Protein AF-A0A0D6L8X6-F1 (afdb_monomer_lite)

Secondary structure (DSSP, 8-state):
---HHHHHHHTHHHHT----HHHHHHHHHHHHHHHHHHHHHHHHHHTTT-----HHHHHHHHHHHHHHHHHHHHHHHHHHHS-HHHHHHHHHHHHHHHHHHHHHHHHT----------------

InterPro domains:
  IPR010651 Sugar transport protein [PTHR16119] (1-114)
  IPR012435 TMEM144 [PF07857] (1-111)
  IPR037185 Multidrug transporter EmrE superfamily [SSF103481] (44-109)

Foldseek 3Di:
DCDPLNVCLVCCVVVVDPSDSVVVLVVVVVVVVVVVVVVVVVLCVVCPPDDPDPVVVVVVVVVVVVVVSVVVVVLVVVCVVDPPVPSVVVVVCVVVVVVVVVCCVVVVVPPPPPPPDDPDDDDD

Sequence (124 aa):
MLTPINYLVANSSQTGYPSNVSSYFFSFCFGALLTSTVIFMTYSAARRNRPFINPELTLPSLTSGMIYAVATYCFFLANQHLDQTIAYPILSKAPGVVVSLWAVFLFNEIKVINEHSPETTICQ

Organism: NCBI:txid53326

Structure (mmCIF, N/CA/C/O backbone):
data_AF-A0A0D6L8X6-F1
#
_entry.id   AF-A0A0D6L8X6-F1
#
loop_
_atom_site.group_PDB
_atom_site.id
_atom_site.type_symbol
_atom_site.label_atom_id
_atom_site.label_alt_id
_atom_site.label_comp_id
_atom_site.label_asym_id
_atom_site.label_entity_id
_atom_site.label_seq_id
_atom_site.pdbx_PDB_ins_code
_atom_site.Cartn_x
_atom_site.Cartn_y
_atom_site.Cartn_z
_atom_site.occupancy
_atom_site.B_iso_or_equiv
_atom_site.auth_seq_id
_atom_site.auth_comp_id
_atom_site.auth_asym_id
_atom_site.auth_atom_id
_atom_site.pdbx_PDB_model_num
ATOM 1 N N . MET A 1 1 ? 4.038 -12.608 -11.704 1.00 46.03 1 MET A N 1
ATOM 2 C CA . MET A 1 1 ? 2.611 -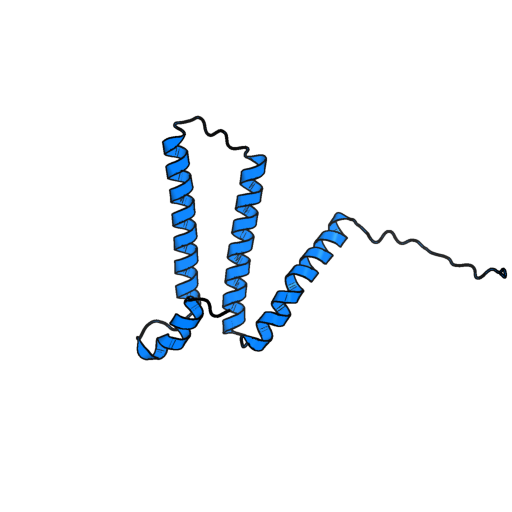12.941 -11.927 1.00 46.03 1 MET A CA 1
ATOM 3 C C . MET A 1 1 ? 2.068 -11.992 -12.985 1.00 46.03 1 MET A C 1
ATOM 5 O O . MET A 1 1 ? 2.263 -10.792 -12.840 1.00 46.03 1 MET A O 1
ATOM 9 N N . LEU A 1 2 ? 1.474 -12.504 -14.067 1.00 55.12 2 LEU A N 1
ATOM 10 C CA . LEU A 1 2 ? 0.860 -11.668 -15.104 1.00 55.12 2 LEU A CA 1
ATOM 11 C C . LEU A 1 2 ? -0.430 -11.077 -14.522 1.00 55.12 2 LEU A C 1
ATOM 13 O O . LEU A 1 2 ? -1.441 -11.766 -14.420 1.00 55.12 2 LEU A O 1
ATOM 17 N N . THR A 1 3 ? -0.389 -9.835 -14.052 1.00 69.81 3 THR A N 1
ATOM 18 C CA . THR A 1 3 ? -1.620 -9.157 -13.643 1.00 69.81 3 THR A CA 1
ATOM 19 C C . THR A 1 3 ? -2.433 -8.800 -14.892 1.00 69.81 3 THR A C 1
ATOM 21 O O . THR A 1 3 ? -1.849 -8.603 -15.963 1.00 69.81 3 THR A O 1
ATOM 24 N N . PRO A 1 4 ? -3.769 -8.688 -14.789 1.00 66.31 4 PRO A N 1
ATOM 25 C CA . PRO A 1 4 ? -4.632 -8.355 -15.928 1.00 66.31 4 PRO A CA 1
ATOM 26 C C . PRO A 1 4 ? -4.184 -7.092 -16.683 1.00 66.31 4 PRO A C 1
ATOM 28 O O . PRO A 1 4 ? -4.311 -7.011 -17.901 1.00 66.31 4 PRO A O 1
ATOM 31 N N . ILE A 1 5 ? -3.583 -6.139 -15.963 1.00 68.25 5 ILE A N 1
ATOM 32 C CA . ILE A 1 5 ? -3.020 -4.896 -16.505 1.00 68.25 5 ILE A CA 1
ATOM 33 C C . ILE A 1 5 ? -1.857 -5.182 -17.469 1.00 68.25 5 ILE A C 1
ATOM 35 O O . ILE A 1 5 ? -1.826 -4.628 -18.564 1.00 68.25 5 ILE A O 1
ATOM 39 N N . ASN A 1 6 ? -0.940 -6.087 -17.113 1.00 69.62 6 ASN A N 1
ATOM 40 C CA . ASN A 1 6 ? 0.184 -6.454 -17.980 1.00 69.62 6 ASN A CA 1
ATOM 41 C C . ASN A 1 6 ? -0.277 -7.157 -19.262 1.00 69.62 6 ASN A C 1
ATOM 43 O O . ASN A 1 6 ? 0.309 -6.954 -20.322 1.00 69.62 6 ASN A O 1
ATOM 47 N N . TYR A 1 7 ? -1.344 -7.956 -19.179 1.00 69.25 7 TYR A N 1
ATOM 48 C CA . TYR A 1 7 ? -1.932 -8.599 -20.353 1.00 69.25 7 TYR A CA 1
ATOM 49 C C . TYR A 1 7 ? -2.574 -7.580 -21.305 1.00 69.25 7 TYR A C 1
ATOM 51 O O . TYR A 1 7 ? -2.379 -7.657 -22.518 1.00 69.25 7 TYR A O 1
ATOM 59 N N . LEU A 1 8 ? -3.312 -6.607 -20.762 1.00 69.56 8 LEU A N 1
ATOM 60 C CA . LEU A 1 8 ? -3.946 -5.545 -21.548 1.00 69.56 8 LEU A CA 1
ATOM 61 C C . LEU A 1 8 ? -2.914 -4.639 -22.227 1.00 69.56 8 LEU A C 1
ATOM 63 O O . LEU A 1 8 ? -3.079 -4.292 -23.392 1.00 69.56 8 LEU A O 1
ATOM 67 N N . VAL A 1 9 ? -1.817 -4.317 -21.539 1.00 68.69 9 VAL A N 1
ATOM 68 C CA . VAL A 1 9 ? -0.729 -3.508 -22.105 1.00 68.69 9 VAL A CA 1
ATOM 69 C C . VAL A 1 9 ? 0.038 -4.266 -23.188 1.00 68.69 9 VAL A C 1
ATOM 71 O O . VAL A 1 9 ? 0.312 -3.690 -24.239 1.00 68.69 9 VAL A O 1
ATOM 74 N N . ALA A 1 10 ? 0.301 -5.564 -23.012 1.00 67.12 10 ALA A N 1
ATOM 75 C CA . ALA A 1 10 ? 0.943 -6.386 -24.042 1.00 67.12 10 ALA A CA 1
ATOM 76 C C . ALA A 1 10 ? 0.100 -6.520 -25.327 1.00 67.12 10 ALA A C 1
ATOM 78 O O . ALA A 1 10 ? 0.654 -6.646 -26.415 1.00 67.12 10 ALA A O 1
ATOM 79 N N . ASN A 1 11 ? -1.232 -6.449 -25.213 1.00 67.69 11 ASN A N 1
ATOM 80 C CA . ASN A 1 11 ? -2.168 -6.518 -26.343 1.00 67.69 11 ASN A CA 1
ATOM 81 C C . ASN A 1 11 ? -2.662 -5.134 -26.823 1.00 67.69 11 ASN A C 1
ATOM 83 O O . ASN A 1 11 ? -3.535 -5.047 -27.693 1.00 67.69 11 ASN A O 1
ATOM 87 N N . SER A 1 12 ? -2.105 -4.039 -26.290 1.00 64.56 12 SER A N 1
ATOM 88 C CA . SER A 1 12 ? -2.513 -2.669 -26.643 1.00 64.56 12 SER A CA 1
ATOM 89 C C . SER A 1 12 ? -2.216 -2.310 -28.107 1.00 64.56 12 SER A C 1
ATOM 91 O O . SER A 1 12 ? -2.973 -1.559 -28.722 1.00 64.56 12 SER A O 1
ATOM 93 N N . SER A 1 13 ? -1.191 -2.925 -28.715 1.00 58.41 13 SER A N 1
ATOM 94 C CA . SER A 1 13 ? -0.810 -2.703 -30.120 1.00 58.41 13 SER A CA 1
ATOM 95 C C . SER A 1 13 ? -1.866 -3.154 -31.136 1.00 58.41 13 SER A C 1
ATOM 97 O O . SER A 1 13 ? -1.884 -2.638 -32.250 1.00 58.41 13 SER A O 1
ATOM 99 N N . GLN A 1 14 ? -2.766 -4.072 -30.765 1.00 61.88 14 GLN A N 1
ATOM 100 C CA . GLN A 1 14 ? -3.841 -4.553 -31.644 1.00 61.88 14 GLN A CA 1
ATOM 101 C C . GLN A 1 14 ? -5.170 -3.812 -31.466 1.00 61.88 14 GLN A C 1
ATOM 103 O O . GLN A 1 14 ? -6.060 -3.932 -32.302 1.00 61.88 14 GLN A O 1
ATOM 108 N N . THR A 1 15 ? -5.332 -3.067 -30.373 1.00 61.50 15 THR A N 1
ATOM 109 C CA . THR A 1 15 ? -6.642 -2.562 -29.931 1.00 61.50 15 THR A CA 1
ATOM 110 C C . THR A 1 15 ? -6.745 -1.036 -29.932 1.00 61.50 15 THR A C 1
ATOM 112 O O . THR A 1 15 ? -7.826 -0.500 -29.711 1.00 61.50 15 THR A O 1
ATOM 115 N N . GLY A 1 16 ? -5.648 -0.320 -30.219 1.00 61.44 16 GLY A N 1
ATOM 116 C CA . GLY A 1 16 ? -5.638 1.146 -30.318 1.00 61.44 16 GLY A CA 1
ATOM 117 C C . GLY A 1 16 ? -5.790 1.872 -28.975 1.00 61.44 16 GLY A C 1
ATOM 118 O O . GLY A 1 16 ? -5.950 3.091 -28.951 1.00 61.44 16 GLY A O 1
ATOM 119 N N . TYR A 1 17 ? -5.741 1.143 -27.856 1.00 63.88 17 TYR A N 1
ATOM 120 C CA . TYR A 1 17 ? -5.766 1.719 -26.513 1.00 63.88 17 TYR A CA 1
ATOM 121 C C . TYR A 1 17 ? -4.385 2.268 -26.123 1.00 63.88 17 TYR A C 1
ATOM 123 O O . TYR A 1 17 ? -3.364 1.726 -26.554 1.00 63.88 17 TYR A O 1
ATOM 131 N N . PRO A 1 18 ? -4.319 3.326 -25.292 1.00 61.06 18 PRO A N 1
ATOM 132 C CA . PRO A 1 18 ? -3.047 3.870 -24.835 1.00 61.06 18 PRO A CA 1
ATOM 133 C C . PRO A 1 18 ? -2.250 2.793 -24.087 1.00 61.06 18 PRO A C 1
ATOM 135 O O . PRO A 1 18 ? -2.709 2.252 -23.087 1.00 61.06 18 PRO A O 1
ATOM 138 N N . SER A 1 19 ? -1.030 2.515 -24.546 1.00 63.03 19 SER A N 1
ATOM 139 C CA . SER A 1 19 ? -0.105 1.520 -23.976 1.00 63.03 19 SER A CA 1
ATOM 140 C C . SER A 1 19 ? 0.458 1.905 -22.599 1.00 63.03 19 SER A C 1
ATOM 142 O O . SER A 1 19 ? 1.214 1.150 -21.992 1.00 63.03 19 SER A O 1
ATOM 144 N N . ASN A 1 20 ? 0.087 3.079 -22.084 1.00 67.19 20 ASN A N 1
ATOM 145 C CA . ASN A 1 20 ? 0.602 3.616 -20.834 1.00 67.19 20 ASN A CA 1
ATOM 146 C C . ASN A 1 20 ? -0.061 2.933 -19.628 1.00 67.19 20 ASN A C 1
ATOM 148 O O . ASN A 1 20 ? -1.216 3.210 -19.291 1.00 67.19 20 ASN A O 1
ATOM 152 N N . VAL A 1 21 ? 0.699 2.099 -18.912 1.00 67.88 21 VAL A N 1
ATOM 153 C CA . VAL A 1 21 ? 0.263 1.421 -17.672 1.00 67.88 21 VAL A CA 1
ATOM 154 C C . VAL A 1 21 ? -0.282 2.392 -16.620 1.00 67.88 21 VAL A C 1
ATOM 156 O O . VAL A 1 21 ? -1.215 2.044 -15.894 1.00 67.88 21 VAL A O 1
ATOM 159 N N . SER A 1 22 ? 0.229 3.627 -16.563 1.00 68.06 22 SER A N 1
ATOM 160 C CA . SER A 1 22 ? -0.244 4.645 -15.616 1.00 68.06 22 SER A CA 1
ATOM 161 C C . SER A 1 22 ? -1.734 4.964 -15.756 1.00 68.06 22 SER A C 1
ATOM 163 O O . SER A 1 22 ? -2.397 5.181 -14.745 1.00 68.06 22 SER A O 1
ATOM 165 N N . SER A 1 23 ? -2.295 4.949 -16.969 1.00 74.06 23 SER A N 1
ATOM 166 C CA . SER A 1 23 ? -3.722 5.231 -17.184 1.00 74.06 23 SER A CA 1
ATOM 167 C C . SER A 1 23 ? -4.614 4.114 -16.630 1.00 74.06 23 SER A C 1
ATOM 169 O O . SER A 1 23 ? -5.630 4.386 -15.989 1.00 74.06 23 SER A O 1
ATOM 171 N N . TYR A 1 24 ? -4.199 2.856 -16.805 1.00 73.12 24 TYR A N 1
ATOM 172 C CA . TYR A 1 24 ? -4.892 1.698 -16.235 1.00 73.12 24 TYR A CA 1
ATOM 173 C C . TYR A 1 24 ? -4.793 1.671 -14.711 1.00 73.12 24 TYR A C 1
ATOM 175 O O . TYR A 1 24 ? -5.782 1.412 -14.024 1.00 73.12 24 TYR A O 1
ATOM 183 N N . PHE A 1 25 ? -3.617 1.988 -14.172 1.00 74.00 25 PHE A N 1
ATOM 184 C CA . PHE A 1 25 ? -3.423 2.025 -12.730 1.00 74.00 25 PHE A CA 1
ATOM 185 C C . PHE A 1 25 ? -4.203 3.168 -12.072 1.00 74.00 25 PHE A C 1
ATOM 187 O O . PHE A 1 25 ? -4.792 2.986 -11.009 1.00 74.00 25 PHE A O 1
ATOM 194 N N . PHE A 1 26 ? -4.273 4.331 -12.720 1.00 73.38 26 PHE A N 1
ATOM 195 C CA . PHE A 1 26 ? -5.098 5.443 -12.260 1.00 73.38 26 PHE A CA 1
ATOM 196 C C . PHE A 1 26 ? -6.576 5.044 -12.164 1.00 73.38 26 PHE A C 1
ATOM 198 O O . PHE A 1 26 ? -7.203 5.294 -11.138 1.00 73.38 26 PHE A O 1
ATOM 205 N N . SER A 1 27 ? -7.111 4.355 -13.178 1.00 81.50 27 SER A N 1
ATOM 206 C CA . SER A 1 27 ? -8.482 3.828 -13.147 1.00 81.50 27 SER A CA 1
ATOM 207 C C . SER A 1 27 ? -8.694 2.832 -12.001 1.00 81.50 27 SER A C 1
ATOM 209 O O . SER A 1 27 ? -9.696 2.916 -11.291 1.00 81.50 27 SER A O 1
ATOM 211 N N . PHE A 1 28 ? -7.724 1.947 -11.758 1.00 79.69 28 PHE A N 1
ATOM 212 C CA . PHE A 1 28 ? -7.755 1.012 -10.634 1.00 79.69 28 PHE A CA 1
ATOM 213 C C . PHE A 1 28 ? -7.761 1.729 -9.274 1.00 79.69 28 PHE A C 1
ATOM 215 O O . PHE A 1 28 ? -8.613 1.440 -8.433 1.00 79.69 28 PHE A O 1
ATOM 222 N N . CYS A 1 29 ? -6.872 2.705 -9.069 1.00 77.06 29 CYS A N 1
ATOM 223 C CA . CYS A 1 29 ? -6.849 3.533 -7.860 1.00 77.06 29 CYS A CA 1
ATOM 224 C C . CYS A 1 29 ? -8.163 4.292 -7.666 1.00 77.06 29 CYS A C 1
ATOM 226 O O . CYS A 1 29 ? -8.705 4.327 -6.563 1.00 77.06 29 CYS A O 1
ATOM 228 N N . PHE A 1 30 ? -8.702 4.871 -8.738 1.00 82.94 30 PHE A N 1
ATOM 229 C CA . PHE A 1 30 ? -9.963 5.601 -8.696 1.00 82.94 30 PHE A CA 1
ATOM 230 C C . PHE A 1 30 ? -11.135 4.680 -8.332 1.00 82.94 30 PHE A C 1
ATOM 232 O O . PHE A 1 30 ? -11.961 5.034 -7.493 1.00 82.94 30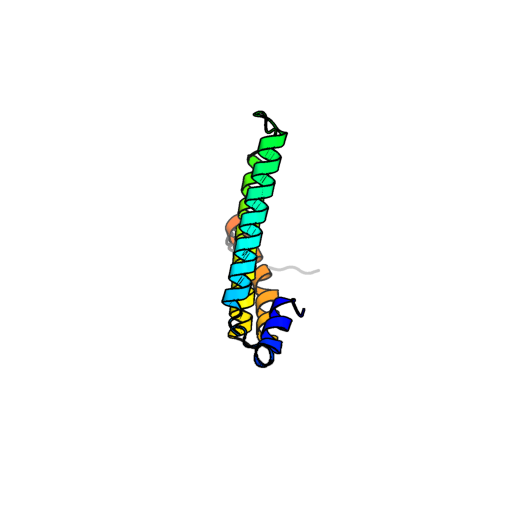 PHE A O 1
ATOM 239 N N . GLY A 1 31 ? -11.166 3.465 -8.886 1.00 83.56 31 GLY A N 1
ATOM 240 C CA . GLY A 1 31 ? -12.131 2.427 -8.524 1.00 83.56 31 GLY A CA 1
ATOM 241 C C . GLY A 1 31 ? -12.000 1.971 -7.067 1.00 83.56 31 GLY A C 1
ATOM 242 O O . GLY A 1 31 ? -13.012 1.804 -6.385 1.00 83.56 31 GLY A O 1
ATOM 243 N N . ALA A 1 32 ? -10.775 1.827 -6.558 1.00 82.94 32 ALA A N 1
ATOM 244 C CA . ALA A 1 32 ? -10.516 1.470 -5.164 1.00 82.94 32 ALA A CA 1
ATOM 245 C C . ALA A 1 32 ? -10.969 2.572 -4.188 1.00 82.94 32 ALA A C 1
ATOM 247 O O . ALA A 1 32 ? -11.588 2.272 -3.162 1.00 82.94 32 ALA A O 1
ATOM 248 N N . LEU A 1 33 ? -10.727 3.844 -4.526 1.00 82.25 33 LEU A N 1
ATOM 249 C CA . LEU A 1 33 ? -11.214 4.993 -3.759 1.00 82.25 33 LEU A CA 1
ATOM 250 C C . LEU A 1 33 ? -12.743 5.054 -3.761 1.00 82.25 33 LEU A C 1
ATOM 252 O O . LEU A 1 33 ? -13.342 5.109 -2.691 1.00 82.25 33 LEU A O 1
ATOM 256 N N . LEU A 1 34 ? -13.372 4.953 -4.937 1.00 86.12 34 LEU A N 1
ATOM 257 C CA . LEU A 1 34 ? -14.832 4.916 -5.074 1.00 86.12 34 LEU A CA 1
ATOM 258 C C . LEU A 1 34 ? -15.450 3.795 -4.241 1.00 86.12 34 LEU A C 1
ATOM 260 O O . LEU A 1 34 ? -16.383 4.034 -3.481 1.00 86.12 34 LEU A O 1
ATOM 264 N N . THR A 1 35 ? -14.903 2.585 -4.340 1.00 87.12 35 THR A N 1
ATOM 265 C CA . THR A 1 35 ? -15.389 1.423 -3.588 1.00 87.12 35 THR A CA 1
ATOM 266 C C . THR A 1 35 ? -15.265 1.655 -2.085 1.00 87.12 35 THR A C 1
ATOM 268 O O . THR A 1 35 ? -16.210 1.393 -1.344 1.00 87.12 35 THR A O 1
ATOM 271 N N . SER A 1 36 ? -14.140 2.214 -1.630 1.00 83.25 36 SER A N 1
ATOM 272 C CA . SER A 1 36 ? -13.926 2.543 -0.217 1.00 83.25 36 SER A CA 1
ATOM 273 C C . SER A 1 36 ? -14.937 3.577 0.279 1.00 83.25 36 SER A C 1
ATOM 27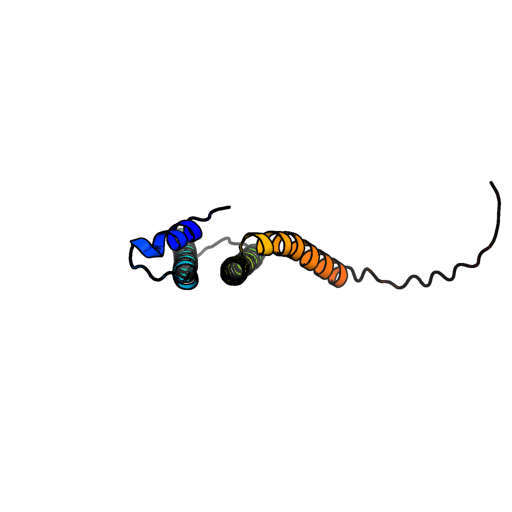5 O O . SER A 1 36 ? -15.547 3.378 1.328 1.00 83.25 36 SER A O 1
ATOM 277 N N . THR A 1 37 ? -15.185 4.641 -0.493 1.00 85.25 37 THR A N 1
ATOM 278 C CA . THR A 1 37 ? -16.200 5.656 -0.178 1.00 85.25 37 THR A CA 1
ATOM 279 C C . THR A 1 37 ? -17.603 5.058 -0.132 1.00 85.25 37 THR A C 1
ATOM 281 O O . THR A 1 37 ? -18.349 5.350 0.800 1.00 85.25 37 THR A O 1
ATOM 284 N N . VAL A 1 38 ? -17.960 4.189 -1.083 1.00 87.75 38 VAL A N 1
ATOM 285 C CA . VAL A 1 38 ? -19.268 3.516 -1.124 1.00 87.75 38 VAL A CA 1
ATOM 286 C C . VAL A 1 38 ? -19.449 2.613 0.090 1.00 87.75 38 VAL A C 1
ATOM 288 O O . VAL A 1 38 ? -20.458 2.735 0.774 1.00 87.75 38 VAL A O 1
ATOM 291 N N . ILE A 1 39 ? -18.466 1.772 0.425 1.00 84.44 39 ILE A N 1
ATOM 292 C CA . ILE A 1 39 ? -18.528 0.898 1.607 1.00 84.44 39 ILE A CA 1
ATOM 293 C C . ILE A 1 39 ? -18.710 1.731 2.880 1.00 84.44 39 ILE A C 1
ATOM 295 O O . ILE A 1 39 ? -19.564 1.410 3.709 1.00 84.44 39 ILE A O 1
ATOM 299 N N . PHE A 1 40 ? -17.959 2.826 3.024 1.00 78.56 40 PHE A N 1
ATOM 300 C CA . PHE A 1 40 ? -18.067 3.717 4.180 1.00 78.56 40 PHE A CA 1
ATOM 301 C C . PHE A 1 40 ? -19.438 4.396 4.257 1.00 78.56 40 PHE A C 1
ATOM 303 O O . PHE A 1 40 ? -20.026 4.506 5.337 1.00 78.56 40 PHE A O 1
ATOM 310 N N . MET A 1 41 ? -19.970 4.823 3.112 1.00 81.81 41 MET A N 1
ATOM 311 C CA . MET A 1 41 ? -21.267 5.482 3.004 1.00 81.81 41 MET A CA 1
ATOM 312 C C . MET A 1 41 ? -22.415 4.501 3.292 1.00 81.81 41 MET A C 1
ATOM 314 O O . MET A 1 41 ? -23.300 4.821 4.083 1.00 81.81 41 MET A O 1
ATOM 318 N N . THR A 1 42 ? -22.368 3.281 2.749 1.00 84.38 42 THR A N 1
ATOM 319 C CA . THR A 1 42 ? -23.336 2.209 3.030 1.00 84.38 42 THR A CA 1
ATOM 320 C C . THR A 1 42 ? -23.294 1.791 4.499 1.00 84.38 42 THR A C 1
ATOM 322 O O . THR A 1 42 ? -24.343 1.684 5.134 1.00 84.38 42 THR A O 1
ATOM 325 N N . TYR A 1 43 ? -22.100 1.614 5.071 1.00 78.62 43 TYR A N 1
ATOM 326 C CA . TYR A 1 43 ? -21.932 1.297 6.491 1.00 78.62 43 TYR A CA 1
ATOM 327 C C . TYR A 1 43 ? -22.502 2.398 7.394 1.00 78.62 43 TYR A C 1
ATOM 329 O O . TYR A 1 43 ? -23.235 2.112 8.343 1.00 78.62 43 TYR A O 1
ATOM 337 N N . SER A 1 44 ? -22.217 3.663 7.073 1.00 72.44 44 SER A N 1
ATOM 338 C CA . SER A 1 44 ? -22.716 4.825 7.818 1.00 72.44 44 SER A CA 1
ATOM 339 C C . SER A 1 44 ? -24.239 4.959 7.726 1.00 72.44 44 SER A C 1
ATOM 341 O O . SER A 1 44 ? -24.892 5.229 8.736 1.00 72.44 44 SER A O 1
ATOM 343 N N . ALA A 1 45 ? -24.818 4.709 6.547 1.00 79.75 45 ALA A N 1
ATOM 344 C CA . ALA A 1 45 ? -26.263 4.722 6.332 1.00 79.75 45 ALA A CA 1
ATOM 345 C C . ALA A 1 45 ? -26.975 3.598 7.109 1.00 79.75 45 ALA A C 1
ATOM 347 O O . ALA A 1 45 ? -27.977 3.854 7.777 1.00 79.75 45 ALA A O 1
ATOM 348 N N . ALA A 1 46 ? -26.429 2.377 7.095 1.00 78.00 46 ALA A N 1
ATOM 349 C CA . ALA A 1 46 ? -26.982 1.234 7.824 1.00 78.00 46 ALA A CA 1
ATOM 350 C C . ALA A 1 46 ? -26.903 1.401 9.356 1.00 78.00 46 ALA A C 1
ATOM 352 O O . ALA A 1 46 ? -27.790 0.952 10.079 1.00 78.00 46 ALA A O 1
ATOM 353 N N . ARG A 1 47 ? -25.861 2.073 9.868 1.00 68.94 47 ARG A N 1
ATOM 354 C CA . ARG A 1 47 ? -25.615 2.277 11.311 1.00 68.94 47 ARG A CA 1
ATOM 355 C C . ARG A 1 47 ? -26.329 3.490 11.926 1.00 68.94 47 ARG A C 1
ATOM 357 O O . ARG A 1 47 ? -26.140 3.722 13.120 1.00 68.94 47 ARG A O 1
ATOM 364 N N . ARG A 1 48 ? -27.105 4.260 11.146 1.00 61.34 48 ARG A N 1
ATOM 365 C CA . ARG A 1 48 ? -27.995 5.371 11.566 1.00 61.34 48 ARG A CA 1
ATOM 366 C C . ARG A 1 48 ? -27.561 6.056 12.882 1.00 61.34 48 ARG A C 1
ATOM 368 O O . ARG A 1 48 ? -28.226 5.945 13.909 1.00 61.34 48 ARG A O 1
ATOM 375 N N . ASN A 1 49 ? -26.432 6.770 12.830 1.00 57.66 49 ASN A N 1
ATOM 376 C CA . ASN A 1 49 ? -25.894 7.647 13.888 1.00 57.66 49 ASN A CA 1
ATOM 377 C C . ASN A 1 49 ? -25.287 6.989 15.156 1.00 57.66 49 ASN A C 1
ATOM 379 O O . ASN A 1 49 ? -24.945 7.711 16.090 1.00 57.66 49 ASN A O 1
ATOM 383 N N . ARG A 1 50 ? -25.085 5.660 15.221 1.00 59.00 50 ARG A N 1
ATOM 384 C CA . ARG A 1 50 ? -24.233 5.023 16.259 1.00 59.00 50 ARG A CA 1
ATOM 385 C C . ARG A 1 50 ? -23.237 4.014 15.667 1.00 59.00 50 ARG A C 1
ATOM 387 O O . ARG A 1 50 ? -23.394 2.803 15.843 1.00 59.00 50 ARG A O 1
ATOM 394 N N . PRO A 1 51 ? -22.203 4.479 14.948 1.00 60.06 51 PRO A N 1
ATOM 395 C CA . PRO A 1 51 ? -21.134 3.601 14.495 1.00 60.06 51 PRO A CA 1
ATOM 396 C C . PRO A 1 51 ? -20.281 3.158 15.695 1.00 60.06 51 PRO A C 1
ATOM 398 O O . PRO A 1 51 ? -19.498 3.931 16.235 1.00 60.06 51 PRO A O 1
ATOM 401 N N . PHE A 1 52 ? -20.422 1.898 16.115 1.00 61.75 52 PHE A N 1
ATOM 402 C CA . PHE A 1 52 ? -19.466 1.251 17.021 1.00 61.75 52 PHE A CA 1
ATOM 403 C C . PHE A 1 52 ? -18.270 0.787 16.183 1.00 61.75 52 PHE A C 1
ATOM 405 O O . PHE A 1 52 ? -18.201 -0.362 15.743 1.00 61.75 52 PHE A O 1
ATOM 412 N N . ILE A 1 53 ? -17.400 1.734 15.847 1.00 64.12 53 ILE A N 1
ATOM 413 C CA . ILE A 1 53 ? -16.097 1.487 15.234 1.00 64.12 53 ILE A CA 1
ATOM 414 C C . ILE A 1 53 ? -15.074 1.920 16.273 1.00 64.12 53 ILE A C 1
ATOM 416 O O . ILE A 1 53 ? -15.179 3.023 16.796 1.00 64.12 53 ILE A O 1
ATOM 420 N N . ASN A 1 54 ? -14.121 1.051 16.607 1.00 67.69 54 ASN A N 1
ATOM 421 C CA . ASN A 1 54 ? -12.974 1.468 17.403 1.00 67.69 54 ASN A CA 1
ATOM 422 C C . ASN A 1 54 ? -12.080 2.306 16.474 1.00 67.69 54 ASN A C 1
ATOM 424 O O . ASN A 1 54 ? -11.459 1.731 15.567 1.00 67.69 54 ASN A O 1
ATOM 428 N N . PRO A 1 55 ? -12.028 3.645 16.632 1.00 67.31 55 PRO A N 1
ATOM 429 C CA . PRO A 1 55 ? -11.217 4.495 15.761 1.00 67.31 55 PRO A CA 1
ATOM 430 C C . PRO A 1 55 ? -9.731 4.115 15.846 1.00 67.31 55 PRO A C 1
ATOM 432 O O . PRO A 1 55 ? -9.036 4.153 14.834 1.00 67.31 55 PRO A O 1
ATOM 435 N N . GLU A 1 56 ? -9.306 3.614 17.009 1.00 76.75 56 GLU A N 1
ATOM 436 C CA . GLU A 1 56 ? -7.981 3.051 17.298 1.00 76.75 56 GLU A CA 1
ATOM 437 C C . GLU A 1 56 ? -7.522 1.976 16.298 1.00 76.75 56 GLU A C 1
ATOM 439 O O . GLU A 1 56 ? -6.350 1.921 15.956 1.00 76.75 56 GLU A O 1
ATOM 444 N N . LEU A 1 57 ? -8.430 1.136 15.785 1.00 75.44 57 LEU A N 1
ATOM 445 C CA . LEU A 1 57 ? -8.094 0.070 14.823 1.00 75.44 57 LEU A CA 1
ATOM 446 C C . LEU A 1 57 ? -8.369 0.478 13.369 1.00 75.44 57 LEU A C 1
ATOM 448 O O . LEU A 1 57 ? -7.781 -0.054 12.425 1.00 75.44 57 LEU A O 1
ATOM 452 N N . THR A 1 58 ? -9.273 1.435 13.177 1.00 78.94 58 THR A N 1
ATOM 453 C CA . THR A 1 58 ? -9.711 1.871 11.845 1.00 78.94 58 THR A CA 1
ATOM 454 C C . THR A 1 58 ? -8.686 2.805 11.200 1.00 78.94 58 THR A C 1
ATOM 456 O O . THR A 1 58 ? -8.419 2.708 10.006 1.00 78.94 58 THR A O 1
ATOM 459 N N . LEU A 1 59 ? -8.055 3.679 11.987 1.00 77.50 59 LEU A N 1
ATOM 460 C CA . LEU A 1 59 ? -6.994 4.564 11.504 1.00 77.50 59 LEU A CA 1
ATOM 461 C C . LEU A 1 59 ? -5.756 3.802 10.989 1.00 77.50 59 LEU A C 1
ATOM 463 O O . LEU A 1 59 ? -5.362 4.058 9.851 1.00 77.50 59 LEU A O 1
ATOM 467 N N . PRO A 1 60 ? -5.161 2.842 11.730 1.00 83.69 60 PRO A N 1
ATOM 468 C CA . PRO A 1 60 ? -3.987 2.109 11.249 1.00 83.69 60 PRO A CA 1
ATOM 469 C C . PRO A 1 60 ? -4.290 1.176 10.066 1.00 83.69 60 PRO A C 1
ATOM 471 O O . PRO A 1 60 ? -3.435 0.960 9.205 1.00 83.69 60 PRO A O 1
ATOM 474 N N . SER A 1 61 ? -5.506 0.630 9.977 1.00 82.44 61 SER A N 1
ATOM 475 C CA . SER A 1 61 ? -5.912 -0.178 8.817 1.00 82.44 61 SER A CA 1
ATOM 476 C C . SER A 1 61 ? -6.093 0.671 7.556 1.00 82.44 61 SER A C 1
ATOM 478 O O . SER A 1 61 ? -5.681 0.261 6.472 1.00 82.44 61 SER A O 1
ATOM 480 N N . LEU A 1 62 ? -6.624 1.890 7.684 1.00 80.81 62 LEU A N 1
ATOM 481 C CA . LEU A 1 62 ? -6.722 2.820 6.562 1.00 80.81 62 LEU A CA 1
ATOM 482 C C . LEU A 1 62 ? -5.337 3.284 6.087 1.00 80.81 62 LEU A C 1
ATOM 484 O O . LEU A 1 62 ? -5.054 3.249 4.890 1.00 80.81 62 LEU A O 1
ATOM 488 N N . THR A 1 63 ? -4.456 3.685 7.009 1.00 82.69 63 THR A N 1
ATOM 489 C CA . THR A 1 63 ? -3.111 4.170 6.655 1.00 82.69 63 THR A CA 1
ATOM 490 C C . THR A 1 63 ? -2.256 3.074 6.026 1.00 82.69 63 THR A C 1
ATOM 492 O O . THR A 1 63 ? -1.605 3.322 5.011 1.00 82.69 63 THR A O 1
ATOM 495 N N . SER A 1 64 ? -2.302 1.845 6.550 1.00 84.50 64 SER A N 1
ATOM 496 C CA . SER A 1 64 ? -1.615 0.699 5.936 1.00 84.50 64 SER A CA 1
ATOM 497 C C . SER A 1 64 ? -2.152 0.376 4.538 1.00 84.50 64 SER A C 1
ATOM 499 O O . SER A 1 64 ? -1.358 0.123 3.630 1.00 84.50 64 SER A O 1
ATOM 501 N N . GLY A 1 65 ? -3.466 0.480 4.315 1.00 81.50 65 GLY A N 1
ATOM 502 C CA . GLY A 1 65 ? -4.071 0.355 2.986 1.00 81.50 65 GLY A CA 1
ATOM 503 C C . GLY A 1 65 ? -3.589 1.426 1.998 1.00 81.50 65 GLY A C 1
ATOM 504 O O . GLY A 1 65 ? -3.268 1.109 0.852 1.00 81.50 65 GLY A O 1
ATOM 505 N N . MET A 1 66 ? -3.462 2.682 2.440 1.00 81.25 66 MET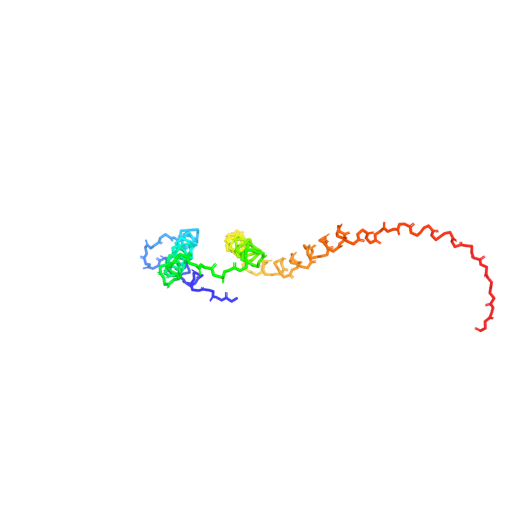 A N 1
ATOM 506 C CA . MET A 1 66 ? -2.930 3.772 1.609 1.00 81.25 66 MET A CA 1
ATOM 507 C C . MET A 1 66 ? -1.461 3.546 1.236 1.00 81.25 66 MET A C 1
ATOM 509 O O . MET A 1 66 ? -1.092 3.697 0.071 1.00 81.25 66 MET A O 1
ATOM 513 N N . ILE A 1 67 ? -0.631 3.136 2.199 1.00 85.12 67 ILE A N 1
ATOM 514 C CA . ILE A 1 67 ? 0.782 2.802 1.960 1.00 85.12 67 ILE A CA 1
ATOM 515 C C . ILE A 1 67 ? 0.889 1.649 0.957 1.00 85.12 67 ILE A C 1
ATOM 517 O O . ILE A 1 67 ? 1.682 1.718 0.018 1.00 85.12 67 ILE A O 1
ATOM 521 N N . TYR A 1 68 ? 0.054 0.618 1.107 1.00 82.19 68 TYR A N 1
ATOM 522 C CA . TYR A 1 68 ? 0.019 -0.517 0.191 1.00 82.19 68 TYR A CA 1
ATOM 523 C C . TYR A 1 68 ? -0.371 -0.103 -1.235 1.00 82.19 68 TYR A C 1
ATOM 525 O O . TYR A 1 68 ? 0.280 -0.519 -2.195 1.00 82.19 68 TYR A O 1
ATOM 533 N N . ALA A 1 69 ? -1.372 0.766 -1.398 1.00 77.69 69 ALA A N 1
ATOM 534 C CA . ALA A 1 69 ? -1.774 1.271 -2.710 1.00 77.69 69 ALA A CA 1
ATOM 535 C C . ALA A 1 69 ? -0.635 2.034 -3.412 1.00 77.69 69 ALA A C 1
ATOM 537 O O . ALA A 1 69 ? -0.349 1.781 -4.585 1.00 77.69 69 ALA A O 1
ATOM 538 N N . VAL A 1 70 ? 0.069 2.910 -2.685 1.00 80.38 70 VAL A N 1
ATOM 539 C CA . VAL A 1 70 ? 1.223 3.664 -3.209 1.00 80.38 70 VAL A CA 1
ATOM 540 C C . VAL A 1 70 ? 2.392 2.735 -3.553 1.00 80.38 70 VAL A C 1
ATOM 542 O O . VAL A 1 70 ? 3.004 2.884 -4.611 1.00 80.38 70 VAL A O 1
ATOM 545 N N . ALA A 1 71 ? 2.680 1.738 -2.714 1.00 80.50 71 ALA A N 1
ATOM 546 C CA . ALA A 1 71 ? 3.718 0.744 -2.989 1.00 80.50 71 ALA A CA 1
ATOM 547 C C . ALA A 1 71 ? 3.407 -0.061 -4.259 1.00 80.50 71 ALA A C 1
ATOM 549 O O . ALA A 1 71 ? 4.279 -0.270 -5.104 1.00 80.50 71 ALA A O 1
ATOM 550 N N . THR A 1 72 ? 2.145 -0.452 -4.428 1.00 76.56 72 THR A N 1
ATOM 551 C CA . THR A 1 72 ? 1.679 -1.189 -5.605 1.00 76.56 72 THR A CA 1
ATOM 552 C C . THR A 1 72 ? 1.769 -0.327 -6.870 1.00 76.56 72 THR A C 1
ATOM 554 O O . THR A 1 72 ? 2.179 -0.823 -7.915 1.00 76.56 72 THR A O 1
ATOM 557 N N . TYR A 1 73 ? 1.482 0.978 -6.785 1.00 76.25 73 TYR A N 1
ATOM 558 C CA . TYR A 1 73 ? 1.699 1.911 -7.899 1.00 76.25 73 TYR A CA 1
ATOM 559 C C . TYR A 1 73 ? 3.167 1.979 -8.312 1.00 76.25 73 TYR A C 1
ATOM 561 O O . TYR A 1 73 ? 3.504 1.825 -9.487 1.00 76.25 73 TYR A O 1
ATOM 569 N N . CYS A 1 74 ? 4.041 2.173 -7.324 1.00 77.25 74 CYS A N 1
ATOM 570 C CA . CYS A 1 74 ? 5.478 2.271 -7.532 1.00 77.25 74 CYS A CA 1
ATOM 571 C C . CYS A 1 74 ? 6.038 0.980 -8.150 1.00 77.25 74 CYS A C 1
ATOM 573 O O . CYS A 1 74 ? 6.860 1.035 -9.062 1.00 77.25 74 CYS A O 1
ATOM 575 N N . PHE A 1 75 ? 5.517 -0.182 -7.738 1.00 75.50 75 PHE A N 1
ATOM 576 C CA . PHE A 1 75 ? 5.832 -1.472 -8.346 1.00 75.50 75 PHE A CA 1
ATOM 577 C C . PHE A 1 75 ? 5.511 -1.491 -9.841 1.00 75.50 75 PHE A C 1
ATOM 579 O O . PHE A 1 75 ? 6.380 -1.807 -10.652 1.00 75.50 75 PHE A O 1
ATOM 586 N N . PHE A 1 76 ? 4.288 -1.134 -10.234 1.00 71.25 76 PHE A N 1
ATOM 587 C CA . PHE A 1 76 ? 3.911 -1.131 -11.649 1.00 71.25 76 PHE A CA 1
ATOM 588 C C . PHE A 1 76 ? 4.719 -0.126 -12.472 1.00 71.25 76 PHE A C 1
ATOM 590 O O . PHE A 1 76 ? 5.133 -0.453 -13.582 1.00 71.25 76 PHE A O 1
ATOM 597 N N . LEU A 1 77 ? 5.006 1.053 -11.917 1.00 72.50 77 LEU A N 1
ATOM 598 C CA . LEU A 1 77 ? 5.832 2.063 -12.576 1.00 72.50 77 LEU A CA 1
ATOM 599 C C . 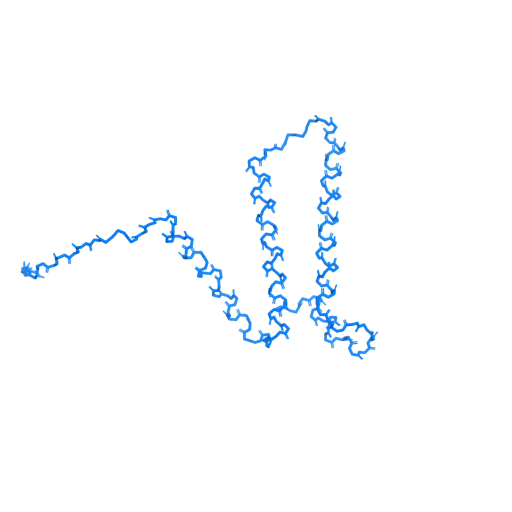LEU A 1 77 ? 7.281 1.590 -12.777 1.00 72.50 77 LEU A C 1
ATOM 601 O O . LEU A 1 77 ? 7.860 1.819 -13.840 1.00 72.50 77 LEU A O 1
ATOM 605 N N . ALA A 1 78 ? 7.857 0.899 -11.791 1.00 71.81 78 ALA A N 1
ATOM 606 C CA . ALA A 1 78 ? 9.201 0.335 -11.885 1.00 71.81 78 ALA A CA 1
ATOM 607 C C . ALA A 1 78 ? 9.288 -0.771 -12.946 1.00 71.81 78 ALA A C 1
ATOM 609 O O . ALA A 1 78 ? 10.245 -0.793 -13.711 1.00 71.81 78 ALA A O 1
ATOM 610 N N . ASN A 1 79 ? 8.267 -1.628 -13.055 1.00 69.88 79 ASN A N 1
ATOM 611 C CA . ASN A 1 79 ? 8.202 -2.677 -14.084 1.00 69.88 79 ASN A CA 1
ATOM 612 C C . ASN A 1 79 ? 8.072 -2.128 -15.520 1.00 69.88 79 ASN A C 1
ATOM 614 O O . ASN A 1 79 ? 8.288 -2.865 -16.474 1.00 69.88 79 ASN A O 1
ATOM 618 N N . GLN A 1 80 ? 7.685 -0.861 -15.697 1.00 66.75 80 GLN A N 1
ATOM 619 C CA . GLN A 1 80 ? 7.685 -0.208 -17.013 1.00 66.75 80 GLN A CA 1
ATOM 620 C C . GLN A 1 80 ? 9.063 0.339 -17.404 1.00 66.75 80 GLN A C 1
ATOM 622 O O . GLN A 1 80 ? 9.354 0.446 -18.590 1.00 66.75 80 GLN A O 1
ATOM 627 N N . HIS A 1 81 ? 9.899 0.689 -16.422 1.00 66.31 81 HIS A N 1
ATOM 628 C CA . HIS A 1 81 ? 11.219 1.288 -16.651 1.00 66.31 81 HIS A CA 1
ATOM 629 C C . HIS A 1 81 ? 12.366 0.272 -16.559 1.00 66.31 81 HIS A C 1
ATOM 631 O O . HIS A 1 81 ? 13.391 0.449 -17.212 1.00 66.31 81 HIS A O 1
ATOM 637 N N . LEU A 1 82 ? 12.211 -0.783 -15.758 1.00 64.06 82 LEU A N 1
ATOM 638 C CA . LEU A 1 82 ? 13.123 -1.918 -15.674 1.00 64.06 82 LEU A CA 1
ATOM 639 C C . LEU A 1 82 ? 12.372 -3.167 -16.129 1.00 64.06 82 LEU A C 1
ATOM 641 O O . LEU A 1 82 ? 11.260 -3.411 -15.662 1.00 64.06 82 LEU A O 1
ATOM 645 N N . ASP A 1 83 ? 12.991 -3.966 -17.002 1.00 64.38 83 ASP A N 1
ATOM 646 C CA . ASP A 1 83 ? 12.442 -5.258 -17.415 1.00 64.38 83 ASP A CA 1
ATOM 647 C C . ASP A 1 83 ? 12.000 -6.070 -16.188 1.00 64.38 83 ASP A C 1
ATOM 649 O O . ASP A 1 83 ? 12.692 -6.113 -15.160 1.00 64.38 83 ASP A O 1
ATOM 653 N N . GLN A 1 84 ? 10.837 -6.713 -16.300 1.00 60.06 84 GLN A N 1
ATOM 654 C CA . GLN A 1 84 ? 10.187 -7.452 -15.221 1.00 60.06 84 GLN A CA 1
ATOM 655 C C . GLN A 1 84 ? 11.133 -8.469 -14.548 1.00 60.06 84 GLN A C 1
ATOM 657 O O . GLN A 1 84 ? 11.001 -8.751 -13.356 1.00 60.06 84 GLN A O 1
ATOM 662 N N . THR A 1 85 ? 12.135 -8.967 -15.274 1.00 59.72 85 THR A N 1
ATOM 663 C CA . THR A 1 85 ? 13.169 -9.890 -14.784 1.00 59.72 85 THR A CA 1
ATOM 664 C C . THR A 1 85 ? 14.070 -9.283 -13.698 1.00 59.72 85 THR A C 1
ATOM 666 O O . THR A 1 85 ? 14.525 -10.000 -12.807 1.00 59.72 85 THR A O 1
ATOM 669 N N . ILE A 1 86 ? 14.303 -7.968 -13.717 1.00 63.12 86 ILE A N 1
ATOM 670 C CA . ILE A 1 86 ? 15.210 -7.265 -12.789 1.00 63.12 86 ILE A CA 1
ATOM 671 C C . ILE A 1 86 ? 14.438 -6.647 -11.613 1.00 63.12 86 ILE A C 1
ATOM 673 O O . ILE A 1 86 ? 14.948 -6.575 -10.493 1.00 63.12 86 ILE A O 1
ATOM 677 N N . ALA A 1 87 ? 13.183 -6.249 -11.830 1.00 68.00 87 ALA A N 1
ATOM 678 C CA . ALA A 1 87 ? 12.360 -5.603 -10.809 1.00 68.00 87 ALA A CA 1
ATOM 679 C C . ALA A 1 87 ? 11.962 -6.550 -9.656 1.00 68.00 87 ALA A C 1
ATOM 681 O O . ALA A 1 87 ? 12.000 -6.155 -8.489 1.00 68.00 87 ALA A O 1
ATOM 682 N N . TYR A 1 88 ? 11.620 -7.811 -9.947 1.00 70.56 88 TYR A N 1
ATOM 683 C CA . TYR A 1 88 ? 11.190 -8.778 -8.922 1.00 70.56 88 TYR A CA 1
ATOM 684 C C . TYR A 1 88 ? 12.244 -9.070 -7.836 1.00 70.56 88 TYR A C 1
ATOM 686 O O . TYR A 1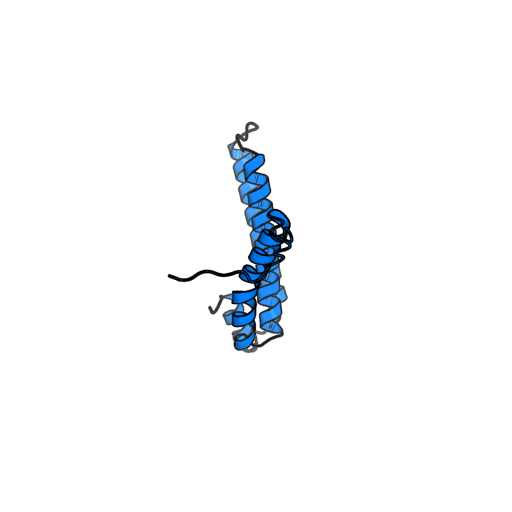 88 ? 11.888 -9.033 -6.655 1.00 70.56 88 TYR A O 1
ATOM 694 N N . PRO A 1 89 ? 13.523 -9.329 -8.174 1.00 72.62 89 PRO A N 1
ATOM 695 C CA . PRO A 1 89 ? 14.577 -9.508 -7.177 1.00 72.62 89 PRO A CA 1
ATOM 696 C C . PRO A 1 89 ? 14.713 -8.314 -6.227 1.00 72.62 89 PRO A C 1
ATOM 698 O O . PRO A 1 89 ? 14.807 -8.502 -5.015 1.00 72.62 89 PRO A O 1
ATOM 701 N N . ILE A 1 90 ? 14.667 -7.089 -6.759 1.00 73.50 90 ILE A N 1
ATOM 702 C CA . ILE A 1 90 ? 14.813 -5.848 -5.984 1.00 73.50 90 ILE A CA 1
ATOM 703 C C . ILE A 1 90 ? 13.639 -5.690 -5.013 1.00 73.50 90 ILE A C 1
ATOM 705 O O . ILE A 1 90 ? 13.829 -5.463 -3.816 1.00 73.50 90 ILE A O 1
ATOM 709 N N . LEU A 1 91 ? 12.416 -5.897 -5.501 1.00 71.25 91 LEU A N 1
ATOM 710 C CA . LEU A 1 91 ? 11.207 -5.813 -4.687 1.00 71.25 91 LEU A CA 1
ATOM 711 C C . LEU A 1 91 ? 11.052 -6.936 -3.667 1.00 71.25 91 LEU A C 1
ATOM 713 O O . LEU A 1 91 ? 10.395 -6.726 -2.657 1.00 71.25 91 LEU A O 1
ATOM 717 N N . SER A 1 92 ? 11.670 -8.099 -3.864 1.00 78.06 92 SER A N 1
ATOM 718 C CA . SER A 1 92 ? 11.682 -9.145 -2.836 1.00 78.06 92 SER A CA 1
ATOM 719 C C . SER A 1 92 ? 12.611 -8.808 -1.667 1.00 78.06 92 SER A C 1
ATOM 721 O O . SER A 1 92 ? 12.424 -9.343 -0.575 1.00 78.06 92 SER A O 1
ATOM 723 N N . LYS A 1 93 ? 13.622 -7.956 -1.879 1.00 79.31 93 LYS A N 1
ATOM 724 C CA . LYS A 1 93 ? 14.584 -7.558 -0.840 1.00 79.31 93 LYS A CA 1
ATOM 725 C C . LYS A 1 93 ? 14.183 -6.262 -0.138 1.00 79.31 93 LYS A C 1
ATOM 727 O O . LYS A 1 93 ? 14.412 -6.142 1.063 1.00 79.31 93 LYS A O 1
ATOM 732 N N . ALA A 1 94 ? 13.537 -5.332 -0.842 1.00 80.56 94 ALA A N 1
ATOM 733 C CA . ALA A 1 94 ? 13.143 -4.032 -0.297 1.00 80.56 94 ALA A CA 1
ATOM 734 C C . ALA A 1 94 ? 12.282 -4.103 0.989 1.00 80.56 94 ALA A C 1
ATOM 736 O O . ALA A 1 94 ? 12.621 -3.400 1.938 1.00 80.56 94 ALA A O 1
ATOM 737 N N . PRO A 1 95 ? 11.251 -4.968 1.113 1.00 80.44 95 PRO A N 1
ATOM 738 C CA . PRO A 1 95 ? 10.486 -5.103 2.352 1.00 80.44 95 PRO A CA 1
ATOM 739 C C . PRO A 1 95 ? 11.361 -5.553 3.520 1.00 80.44 95 PRO A C 1
ATOM 741 O O . PRO A 1 95 ? 11.219 -5.035 4.620 1.00 80.44 95 PRO A O 1
ATOM 744 N N . GLY A 1 96 ? 12.305 -6.467 3.273 1.00 81.56 96 GLY A N 1
ATOM 745 C CA . GLY A 1 96 ? 13.246 -6.938 4.289 1.00 81.56 96 GLY A CA 1
ATOM 746 C C . GLY A 1 96 ? 14.166 -5.828 4.797 1.00 81.56 96 GLY A C 1
ATOM 747 O O . GLY A 1 96 ? 14.382 -5.732 5.999 1.00 81.56 96 GLY A O 1
ATOM 748 N N . VAL A 1 97 ? 14.642 -4.955 3.902 1.00 83.06 97 VAL A N 1
ATOM 749 C CA . VAL A 1 97 ? 15.470 -3.789 4.262 1.00 83.06 97 VAL A CA 1
ATOM 750 C C . VAL A 1 97 ? 14.663 -2.737 5.027 1.00 83.06 97 VAL A C 1
ATOM 752 O O . VAL A 1 97 ? 15.153 -2.160 5.991 1.00 83.06 97 VAL A O 1
ATOM 755 N N . VAL A 1 98 ? 13.411 -2.490 4.634 1.00 83.75 98 VAL A N 1
ATOM 756 C CA . VAL A 1 98 ? 12.533 -1.544 5.342 1.00 83.75 98 VAL A CA 1
ATOM 757 C C . VAL A 1 98 ? 12.179 -2.067 6.735 1.00 83.75 98 VAL A C 1
ATOM 759 O O . VAL A 1 98 ? 12.211 -1.304 7.698 1.00 83.75 98 VAL A O 1
ATOM 762 N N . VAL A 1 99 ? 11.895 -3.366 6.864 1.00 84.62 99 VAL A N 1
ATOM 763 C CA . VAL A 1 99 ? 11.623 -4.011 8.156 1.00 84.62 99 VAL A CA 1
ATOM 764 C C . VAL A 1 99 ? 12.859 -3.989 9.051 1.00 84.62 99 VAL A C 1
ATOM 766 O O . VAL A 1 99 ? 12.728 -3.673 10.230 1.00 84.62 99 VAL A O 1
ATOM 769 N N . SER A 1 100 ? 14.052 -4.270 8.517 1.00 83.00 100 SER A N 1
ATOM 770 C CA . SER A 1 100 ? 15.283 -4.223 9.311 1.00 83.00 100 SER A CA 1
ATOM 771 C C . SER A 1 100 ? 15.636 -2.799 9.741 1.00 83.00 100 SER A C 1
ATOM 773 O O . SER A 1 100 ? 15.957 -2.589 10.905 1.00 83.00 100 SER A O 1
ATOM 775 N N . LEU A 1 101 ? 15.496 -1.803 8.859 1.00 83.94 101 LEU A N 1
ATOM 776 C CA . LEU A 1 101 ? 15.661 -0.389 9.216 1.00 83.94 101 LEU A CA 1
ATOM 777 C C . LEU A 1 101 ? 14.676 0.031 10.312 1.00 83.94 101 LEU A C 1
ATOM 779 O O . LEU A 1 101 ? 15.082 0.646 11.295 1.00 83.94 101 LEU A O 1
ATOM 783 N N . TRP A 1 102 ? 13.398 -0.329 10.178 1.00 83.19 102 TRP A N 1
ATOM 784 C CA . TRP A 1 102 ? 12.382 -0.029 11.188 1.00 83.19 102 TRP A CA 1
ATOM 785 C C . TRP A 1 102 ? 12.693 -0.697 12.531 1.00 83.19 102 TRP A C 1
ATOM 787 O O . TRP A 1 102 ? 12.589 -0.053 13.572 1.00 83.19 102 TRP A O 1
ATOM 797 N N . ALA A 1 103 ? 13.122 -1.961 12.513 1.00 81.12 103 ALA A N 1
ATOM 798 C CA . ALA A 1 103 ? 13.529 -2.685 13.711 1.00 81.12 103 ALA A CA 1
ATOM 799 C C . ALA A 1 103 ? 14.712 -1.999 14.407 1.00 81.12 103 ALA A C 1
ATOM 801 O O . ALA A 1 103 ? 14.630 -1.740 15.602 1.00 81.12 103 ALA A O 1
ATOM 802 N N . VAL A 1 104 ? 15.757 -1.613 13.668 1.00 81.94 104 VAL A N 1
ATOM 803 C CA . VAL A 1 104 ? 16.939 -0.932 14.225 1.00 81.94 104 VAL A CA 1
ATOM 804 C C . VAL A 1 104 ? 16.572 0.411 14.866 1.00 81.94 104 VAL A C 1
ATOM 806 O O . VAL A 1 104 ? 17.016 0.693 15.979 1.00 81.94 104 VAL A O 1
ATOM 809 N N . PHE A 1 105 ? 15.735 1.222 14.210 1.00 77.19 105 PHE A N 1
ATOM 810 C CA . PHE A 1 105 ? 15.302 2.517 14.751 1.00 77.19 105 PHE A CA 1
ATOM 811 C C . PHE A 1 105 ? 14.379 2.384 15.970 1.00 77.19 105 PHE A C 1
ATOM 813 O O . PHE A 1 105 ? 14.475 3.193 16.891 1.00 77.19 105 PHE A O 1
ATOM 820 N N . LEU A 1 106 ? 13.497 1.379 15.998 1.00 73.25 106 LEU A N 1
ATOM 821 C CA . LEU A 1 106 ? 12.565 1.161 17.107 1.00 73.25 106 LEU A CA 1
ATOM 822 C C . LEU A 1 106 ? 13.250 0.516 18.324 1.00 73.25 106 LEU A C 1
ATOM 824 O O . LEU A 1 106 ? 12.928 0.859 19.459 1.00 73.25 106 LEU A O 1
ATOM 828 N N . PHE A 1 107 ? 14.193 -0.406 18.096 1.00 65.50 107 PHE A N 1
ATOM 829 C CA . PHE A 1 107 ? 14.897 -1.134 19.157 1.00 65.50 107 PHE A CA 1
ATOM 830 C C . PHE A 1 107 ? 16.194 -0.472 19.628 1.00 65.50 107 PHE A C 1
ATOM 832 O O . PHE A 1 107 ? 16.699 -0.875 20.675 1.00 65.50 107 PHE A O 1
ATOM 839 N N . ASN A 1 108 ? 16.729 0.537 18.922 1.00 61.81 108 ASN A N 1
ATOM 840 C CA . ASN A 1 108 ? 18.023 1.156 19.259 1.00 61.81 108 ASN A CA 1
ATOM 841 C C . ASN A 1 108 ? 19.099 0.082 19.534 1.00 61.81 108 ASN A C 1
ATOM 843 O O . ASN A 1 108 ? 19.846 0.147 20.510 1.00 61.81 108 ASN A O 1
ATOM 847 N N . GLU A 1 109 ? 19.121 -0.966 18.703 1.00 57.88 109 GLU A N 1
ATOM 848 C CA . GLU A 1 109 ? 19.805 -2.228 19.023 1.00 57.88 109 GLU A CA 1
ATOM 849 C C . GLU A 1 109 ? 21.334 -2.075 19.133 1.00 57.88 109 GLU A C 1
ATOM 851 O O . GLU A 1 109 ? 22.008 -2.882 19.768 1.00 57.88 109 GLU A O 1
ATOM 856 N N . ILE A 1 110 ? 21.890 -0.978 18.610 1.00 62.28 110 ILE A N 1
ATOM 857 C CA . ILE A 1 110 ? 23.297 -0.621 18.794 1.00 62.28 110 ILE A CA 1
ATOM 858 C C . ILE A 1 110 ? 23.454 0.167 20.102 1.00 62.28 110 ILE A C 1
ATOM 860 O O . ILE A 1 110 ? 23.752 1.363 20.115 1.00 62.28 110 ILE A O 1
ATOM 864 N N . LYS A 1 111 ? 23.310 -0.517 21.240 1.00 57.56 111 LYS A N 1
ATOM 865 C CA . LYS A 1 111 ? 24.106 -0.140 22.411 1.00 57.56 111 LYS A CA 1
ATOM 866 C C . LYS A 1 111 ? 25.514 -0.632 22.126 1.00 57.56 111 LYS A C 1
ATOM 868 O O . LYS A 1 111 ? 25.735 -1.834 22.057 1.00 57.56 111 LYS A O 1
ATOM 873 N N . VAL A 1 112 ? 26.449 0.296 21.932 1.00 55.44 112 VAL A N 1
ATOM 874 C CA . VAL A 1 112 ? 27.884 -0.003 21.895 1.00 55.44 112 VAL A CA 1
ATOM 875 C C . VAL A 1 112 ? 28.241 -0.690 23.213 1.00 55.44 112 VAL A C 1
ATOM 877 O O . VAL A 1 112 ? 28.487 -0.040 24.228 1.00 55.44 112 VAL A O 1
ATOM 880 N N . ILE A 1 113 ? 28.221 -2.018 23.221 1.00 54.38 113 ILE A N 1
ATOM 881 C CA . ILE A 1 113 ? 28.979 -2.801 24.182 1.00 54.38 113 ILE A CA 1
ATOM 882 C C . ILE A 1 113 ? 30.427 -2.592 23.758 1.00 54.38 113 ILE A C 1
ATOM 884 O O . ILE A 1 113 ? 30.902 -3.178 22.790 1.00 54.38 113 ILE A O 1
ATOM 888 N N . ASN A 1 114 ? 31.094 -1.649 24.427 1.00 47.41 114 ASN A N 1
ATOM 889 C CA . ASN A 1 114 ? 32.546 -1.552 24.420 1.00 47.41 114 ASN A CA 1
ATOM 890 C C . ASN A 1 114 ? 33.074 -2.840 25.049 1.00 47.41 114 ASN A C 1
ATOM 892 O O . ASN A 1 114 ? 33.330 -2.898 26.251 1.00 47.41 114 ASN A O 1
ATOM 896 N N . GLU A 1 115 ? 33.192 -3.888 24.246 1.00 47.88 115 GLU A N 1
ATOM 897 C CA . GLU A 1 115 ? 33.878 -5.102 24.641 1.00 47.88 115 GLU A CA 1
ATOM 898 C C . GLU A 1 115 ? 35.375 -4.832 24.500 1.00 47.88 115 GLU A C 1
ATOM 900 O O . GLU A 1 115 ? 36.026 -5.130 23.500 1.00 47.88 115 GLU A O 1
ATOM 905 N N . HIS A 1 116 ? 35.916 -4.162 25.517 1.00 47.25 116 HIS A N 1
ATOM 906 C CA . HIS A 1 116 ? 37.330 -4.255 25.824 1.00 47.25 116 HIS A CA 1
ATOM 907 C C . HIS A 1 116 ? 37.567 -5.710 26.229 1.00 47.25 116 HIS A C 1
ATOM 909 O O . HIS A 1 116 ? 37.289 -6.086 27.363 1.00 47.25 116 HIS A O 1
ATOM 915 N N . SER A 1 117 ? 37.975 -6.533 25.267 1.00 39.50 117 SER A N 1
ATOM 916 C CA . SER A 1 117 ? 38.444 -7.893 25.503 1.00 39.50 117 SER A CA 1
ATOM 917 C C . SER A 1 117 ? 39.886 -7.811 26.009 1.00 39.50 117 SER A C 1
ATOM 919 O O . SER A 1 117 ? 40.775 -7.494 25.211 1.00 39.50 117 SER A O 1
ATOM 921 N N . PRO A 1 118 ? 40.175 -8.041 27.307 1.00 44.62 118 PRO A N 1
ATOM 922 C CA . PRO A 1 118 ? 41.490 -8.509 27.672 1.00 44.62 118 PRO A CA 1
ATOM 923 C C . PRO A 1 118 ? 41.541 -9.989 27.294 1.00 44.62 118 PRO A C 1
ATOM 925 O O . PRO A 1 118 ? 40.797 -10.818 27.818 1.00 44.62 118 PRO A O 1
ATOM 928 N N . GLU A 1 119 ? 42.439 -10.326 26.376 1.00 51.22 119 GLU A N 1
ATOM 929 C CA . GLU A 1 119 ? 42.927 -11.691 26.253 1.00 51.22 119 GLU A CA 1
ATOM 930 C C . GLU A 1 119 ? 43.442 -12.142 27.625 1.00 51.22 119 GLU A C 1
ATOM 932 O O . GLU A 1 119 ? 44.480 -11.677 28.099 1.00 51.22 119 GLU A O 1
ATOM 937 N N . THR A 1 120 ? 42.712 -13.012 28.321 1.00 50.09 120 THR A N 1
ATOM 938 C CA . THR A 1 120 ? 43.243 -13.694 29.505 1.00 50.09 120 THR A CA 1
ATOM 939 C C . THR A 1 120 ? 42.572 -15.055 29.680 1.00 50.09 120 THR A C 1
ATOM 941 O O . THR A 1 120 ? 41.471 -15.165 30.200 1.00 50.09 120 THR A O 1
ATOM 944 N N . THR A 1 121 ? 43.289 -16.074 29.199 1.00 51.75 121 THR A N 1
ATOM 945 C CA . THR A 1 121 ? 43.622 -17.319 29.912 1.00 51.75 121 THR A CA 1
ATOM 946 C C . THR A 1 121 ? 42.478 -18.132 30.546 1.00 51.75 121 THR A C 1
ATOM 948 O O . THR A 1 121 ? 41.844 -17.700 31.499 1.00 51.75 121 THR A O 1
ATOM 951 N N . ILE A 1 122 ? 42.347 -19.398 30.136 1.00 48.97 122 ILE A N 1
ATOM 952 C CA . ILE A 1 122 ? 42.613 -20.616 30.940 1.00 48.97 122 ILE A CA 1
ATOM 953 C C . ILE A 1 122 ? 41.891 -21.809 30.286 1.00 48.97 122 ILE A C 1
ATOM 955 O O . ILE A 1 122 ? 40.716 -21.755 29.939 1.00 48.97 122 ILE A O 1
ATOM 959 N N . CYS A 1 123 ? 42.668 -22.879 30.135 1.00 47.09 123 CYS A N 1
ATOM 960 C CA . CYS A 1 123 ? 42.340 -24.228 29.697 1.00 47.09 123 CYS A CA 1
ATOM 961 C C . CYS A 1 123 ? 41.011 -24.791 30.224 1.00 47.09 123 CYS A C 1
ATOM 963 O O . CYS A 1 123 ? 40.772 -24.725 31.427 1.00 47.09 123 CYS A O 1
ATOM 965 N N . GLN A 1 124 ? 40.281 -25.507 29.364 1.00 39.28 124 GLN A N 1
ATOM 966 C CA . GLN A 1 124 ? 39.888 -26.911 29.565 1.00 39.28 124 GLN A CA 1
ATOM 967 C C . GLN A 1 124 ? 39.601 -27.573 28.218 1.00 39.28 124 GLN A C 1
ATOM 969 O O . GLN A 1 124 ? 39.056 -26.882 27.331 1.00 39.28 124 GLN A O 1
#

Radius of gyration: 24.17 Å; chains: 1; bounding box: 72×35×63 Å

pLDDT: mean 70.51, std 11.53, range [39.28, 87.75]